Protein AF-A0A524FNF6-F1 (afdb_monomer_lite)

Secondary structure (DSSP, 8-state):
-PPP------HHHHHHHHHHHHHHHHHHTS---HHHHHHHHHHHHHS---HHHHHHHTSPPTT--HHHHHHHHHHHHHHHHT--

Radius of gyration: 22.17 Å; chains: 1; bounding box: 47×37×51 Å

pLDDT: mean 89.29, std 10.8, range [45.88, 98.5]

Sequence (84 aa):
MNLITTITIDDETKEELLKVAAQLQIKRKEKINYNTTIKFLLENYQKKRDIEKFRTACKKVKNINVKEVLDELYSERKRDEGAF

Foldseek 3Di:
DDDDDDDDDDPVVVVVLVVQQVVVCVVVVDHGDSVNSVVVVVVVVVPPPPVVVVVVVPDDDPPDDPVVVVVVVVVVVVVVVVVD

Structure (mmCIF, N/CA/C/O backbone):
data_AF-A0A524FNF6-F1
#
_entry.id   AF-A0A524FNF6-F1
#
loop_
_atom_site.group_PDB
_atom_site.id
_atom_site.type_symbol
_atom_site.label_atom_id
_atom_site.label_alt_id
_atom_site.label_comp_id
_atom_site.label_asym_id
_atom_site.label_entity_id
_atom_site.label_seq_id
_atom_site.pdbx_PDB_ins_code
_atom_site.Cartn_x
_atom_site.Cartn_y
_atom_site.Cartn_z
_atom_site.occupancy
_atom_site.B_iso_or_equiv
_atom_site.auth_seq_id
_atom_site.auth_comp_id
_atom_site.auth_asym_id
_atom_site.auth_atom_id
_atom_site.pdbx_PDB_model_num
ATOM 1 N N . MET A 1 1 ? -25.249 9.077 -0.554 1.00 45.88 1 MET A N 1
ATOM 2 C CA . MET A 1 1 ? -24.871 9.412 0.835 1.00 45.88 1 MET A CA 1
ATOM 3 C C . MET A 1 1 ? -23.993 8.277 1.337 1.00 45.88 1 MET A C 1
ATOM 5 O O . MET A 1 1 ? -24.460 7.147 1.325 1.00 45.88 1 MET A O 1
ATOM 9 N N . ASN A 1 2 ? -22.716 8.522 1.646 1.00 63.59 2 ASN A N 1
ATOM 10 C CA . ASN A 1 2 ? -21.871 7.465 2.212 1.00 63.59 2 ASN A CA 1
ATOM 11 C C . ASN A 1 2 ? -22.317 7.234 3.655 1.00 63.59 2 ASN A C 1
ATOM 13 O O . ASN A 1 2 ? -22.248 8.154 4.468 1.00 63.59 2 ASN A O 1
ATOM 17 N N . LEU A 1 3 ? -22.807 6.032 3.946 1.00 81.94 3 LEU A N 1
ATOM 18 C CA . LEU A 1 3 ? -23.118 5.619 5.308 1.00 81.94 3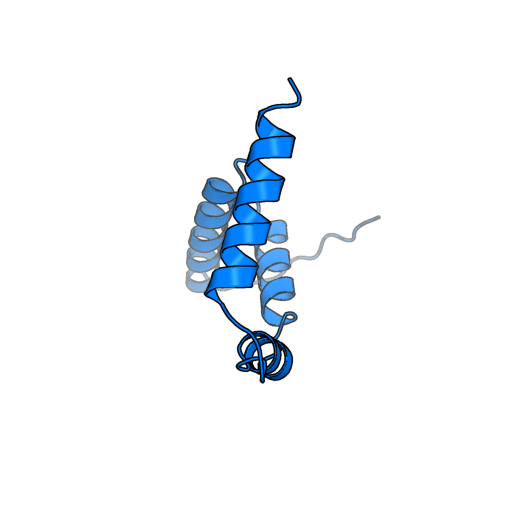 LEU A CA 1
ATOM 19 C C . LEU A 1 3 ? -21.814 5.577 6.109 1.00 81.94 3 LEU A C 1
ATOM 21 O O . LEU A 1 3 ? -20.823 4.994 5.667 1.00 81.94 3 LEU A O 1
ATOM 25 N N . ILE A 1 4 ? -21.812 6.234 7.265 1.00 85.50 4 ILE A N 1
ATOM 26 C CA . ILE A 1 4 ? -20.731 6.112 8.239 1.00 85.50 4 ILE A CA 1
ATOM 27 C C . ILE A 1 4 ? -21.052 4.894 9.095 1.00 85.50 4 ILE A C 1
ATOM 29 O O . ILE A 1 4 ? -22.165 4.757 9.600 1.00 85.50 4 ILE A O 1
ATOM 33 N N . THR A 1 5 ? -20.075 4.010 9.244 1.00 90.38 5 THR A N 1
ATOM 34 C CA . THR A 1 5 ? -20.201 2.790 10.038 1.00 90.38 5 THR A CA 1
ATOM 35 C C . THR A 1 5 ? -19.093 2.767 11.075 1.00 90.38 5 THR A C 1
ATOM 37 O O . THR A 1 5 ? -17.947 3.104 10.774 1.00 90.38 5 THR A O 1
ATOM 40 N N . THR A 1 6 ? -19.440 2.369 12.295 1.00 94.00 6 THR A N 1
ATOM 41 C CA . THR A 1 6 ? -18.467 2.139 13.361 1.00 94.00 6 THR A CA 1
ATOM 42 C C . THR A 1 6 ? -17.942 0.716 13.255 1.00 94.00 6 THR A C 1
ATOM 44 O O . THR A 1 6 ? -18.719 -0.229 13.146 1.00 94.00 6 THR A O 1
ATOM 47 N N . ILE A 1 7 ? -16.623 0.574 13.313 1.00 93.56 7 ILE A N 1
ATOM 48 C CA . ILE A 1 7 ? -15.945 -0.706 13.506 1.00 93.56 7 ILE A CA 1
ATOM 49 C C . ILE A 1 7 ? -15.163 -0.636 14.814 1.00 93.56 7 ILE A C 1
ATOM 51 O O . ILE A 1 7 ? -14.659 0.430 15.177 1.00 93.56 7 ILE A O 1
ATOM 55 N N . THR A 1 8 ? -15.056 -1.762 15.506 1.00 96.31 8 THR A N 1
ATOM 56 C CA . THR A 1 8 ? -14.262 -1.877 16.730 1.00 96.31 8 THR A CA 1
ATOM 57 C C . THR A 1 8 ? -13.016 -2.693 16.424 1.00 96.31 8 THR A C 1
ATOM 59 O O . THR A 1 8 ? -13.096 -3.719 15.752 1.00 96.31 8 THR A O 1
ATOM 62 N N . ILE A 1 9 ? -11.874 -2.211 16.897 1.00 96.62 9 ILE A N 1
ATOM 63 C CA . ILE A 1 9 ? -10.560 -2.844 16.775 1.00 96.62 9 ILE A CA 1
ATOM 64 C C . ILE A 1 9 ? -9.856 -2.736 18.128 1.00 96.62 9 ILE A C 1
ATOM 66 O O . ILE A 1 9 ? -10.199 -1.853 18.918 1.00 96.62 9 ILE A O 1
ATOM 70 N N . ASP A 1 10 ? -8.896 -3.616 18.391 1.00 98.38 10 ASP A N 1
ATOM 71 C CA . ASP A 1 10 ? -8.021 -3.491 19.556 1.00 98.38 10 ASP A CA 1
ATOM 72 C C . ASP A 1 10 ? -6.986 -2.361 19.384 1.00 98.38 10 ASP A C 1
ATOM 74 O O . ASP A 1 10 ? -6.801 -1.793 18.298 1.00 98.38 10 ASP A O 1
ATOM 78 N N . ASP A 1 11 ? -6.335 -2.001 20.492 1.00 98.19 11 ASP A N 1
ATOM 79 C CA . ASP A 1 11 ? -5.350 -0.918 20.519 1.00 98.19 11 ASP A CA 1
ATOM 80 C C . ASP A 1 11 ? -4.095 -1.253 19.702 1.00 98.19 11 ASP A C 1
ATOM 82 O O . ASP A 1 11 ? -3.551 -0.373 19.035 1.00 98.19 11 ASP A O 1
ATOM 86 N N . GLU A 1 12 ? -3.682 -2.522 19.666 1.00 98.50 12 GLU A N 1
ATOM 87 C CA . GLU A 1 12 ? -2.533 -2.978 18.875 1.00 98.50 12 GLU A CA 1
ATOM 88 C C . GLU A 1 12 ? -2.774 -2.762 17.371 1.00 98.50 12 GLU A C 1
ATOM 90 O O . GLU A 1 12 ? -1.971 -2.139 16.672 1.00 98.50 12 GLU A O 1
ATOM 95 N N . THR A 1 13 ? -3.943 -3.165 16.871 1.00 97.88 13 THR A N 1
ATOM 96 C CA . THR A 1 13 ? -4.370 -2.947 15.483 1.00 97.88 13 THR A CA 1
ATOM 97 C C . THR A 1 13 ? -4.458 -1.459 15.162 1.00 97.88 13 THR A C 1
ATOM 99 O O . THR A 1 13 ? -4.100 -1.025 14.062 1.00 97.88 13 THR A O 1
ATOM 102 N N . LYS A 1 14 ? -4.937 -0.647 16.108 1.00 97.88 14 LYS A N 1
ATOM 103 C CA . LYS A 1 14 ? -5.019 0.807 15.947 1.00 97.88 14 LYS A CA 1
ATOM 104 C C . LYS A 1 14 ? -3.631 1.444 15.832 1.00 97.88 14 LYS A C 1
ATOM 106 O O . LYS A 1 14 ? -3.447 2.314 14.976 1.00 97.88 14 LYS A O 1
ATOM 111 N N . GLU A 1 15 ? -2.664 1.014 16.640 1.00 98.25 15 GLU A N 1
ATOM 112 C CA . GLU A 1 15 ? -1.270 1.463 16.541 1.00 98.25 15 GLU A CA 1
ATOM 113 C C . GLU A 1 15 ? -0.641 1.080 15.198 1.00 98.25 15 GLU A C 1
ATOM 115 O O . GLU A 1 15 ? -0.019 1.920 14.540 1.00 98.25 15 GLU A O 1
ATOM 120 N N . GLU A 1 16 ? -0.849 -0.153 14.737 1.00 98.19 16 GLU A N 1
ATOM 121 C CA . GLU A 1 16 ? -0.363 -0.597 13.428 1.00 98.19 16 GLU A CA 1
ATOM 122 C C . GLU A 1 16 ? -0.995 0.205 12.280 1.00 98.19 16 GLU A C 1
ATOM 124 O O . GLU A 1 16 ? -0.296 0.685 11.381 1.00 98.19 16 GLU A O 1
ATOM 129 N N . LEU A 1 17 ? -2.305 0.465 12.335 1.00 97.62 17 LEU A N 1
ATOM 130 C CA . LEU A 1 17 ? -2.979 1.327 11.361 1.00 97.62 17 LEU A CA 1
ATOM 131 C C . LEU A 1 17 ? -2.408 2.748 11.347 1.00 97.62 17 LEU A C 1
ATOM 133 O O . LEU A 1 17 ? -2.302 3.349 10.273 1.00 97.62 17 LEU A O 1
ATOM 137 N N . LEU A 1 18 ? -2.021 3.290 12.504 1.00 97.62 18 LEU A N 1
ATOM 138 C CA . LEU A 1 18 ? -1.393 4.607 12.594 1.00 97.62 18 LEU A CA 1
ATOM 139 C C . LEU A 1 18 ? -0.021 4.621 11.907 1.00 97.62 18 LEU A C 1
ATOM 141 O O . LEU A 1 18 ? 0.272 5.551 11.150 1.00 97.62 18 LEU A O 1
ATOM 145 N N . LYS A 1 19 ? 0.794 3.575 12.098 1.00 98.00 19 LYS A N 1
ATOM 146 C CA . LYS A 1 19 ? 2.095 3.426 11.420 1.00 98.00 19 LYS A CA 1
ATOM 147 C C . LYS A 1 19 ? 1.923 3.384 9.901 1.00 98.00 19 LYS A C 1
ATOM 149 O O . LYS A 1 19 ? 2.608 4.116 9.180 1.00 98.00 19 LYS A O 1
ATOM 154 N N . VAL A 1 20 ? 0.971 2.590 9.405 1.00 97.56 20 VAL A N 1
ATOM 155 C CA . VAL A 1 20 ? 0.665 2.515 7.965 1.00 97.56 20 VAL A CA 1
ATOM 156 C C . VAL A 1 20 ? 0.168 3.866 7.438 1.00 97.56 20 VAL A C 1
ATOM 158 O O . VAL A 1 20 ? 0.616 4.317 6.381 1.00 97.56 20 VAL A O 1
ATOM 161 N N . ALA A 1 21 ? -0.712 4.549 8.177 1.00 97.44 21 ALA A N 1
ATOM 162 C CA . ALA A 1 21 ? -1.221 5.868 7.804 1.00 97.44 21 ALA A CA 1
ATOM 163 C C . ALA A 1 21 ? -0.093 6.905 7.675 1.00 97.44 21 ALA A C 1
ATOM 165 O O . ALA A 1 21 ? -0.050 7.641 6.688 1.00 97.44 21 ALA A O 1
ATOM 166 N N . ALA A 1 22 ? 0.848 6.929 8.624 1.00 97.25 22 ALA A N 1
ATOM 167 C CA . ALA A 1 22 ? 1.994 7.836 8.606 1.00 97.25 22 ALA A CA 1
ATOM 168 C C . ALA A 1 22 ? 2.890 7.601 7.381 1.00 97.25 22 ALA A C 1
ATOM 170 O O . ALA A 1 22 ? 3.245 8.548 6.676 1.00 97.25 22 ALA A O 1
ATOM 171 N N . GLN A 1 23 ? 3.198 6.339 7.067 1.00 97.06 23 GLN A N 1
ATOM 172 C CA . GLN A 1 23 ? 3.963 5.996 5.865 1.00 97.06 23 GLN A CA 1
ATOM 173 C C . GLN A 1 23 ? 3.246 6.435 4.582 1.00 97.06 23 GLN A C 1
ATOM 175 O O . GLN A 1 23 ? 3.879 6.958 3.661 1.00 97.06 23 GLN A O 1
ATOM 180 N N . LEU A 1 24 ? 1.927 6.234 4.512 1.00 96.81 24 LEU A N 1
ATOM 181 C CA . LEU A 1 24 ? 1.128 6.629 3.356 1.00 96.81 24 LEU A CA 1
ATOM 182 C C . LEU A 1 24 ? 1.089 8.156 3.197 1.00 96.81 24 LEU A C 1
ATOM 184 O O . LEU A 1 24 ? 1.252 8.655 2.083 1.00 96.81 24 LEU A O 1
ATOM 188 N N . GLN A 1 25 ? 0.953 8.885 4.306 1.00 96.75 25 GLN A N 1
ATOM 189 C CA . GLN A 1 25 ? 0.970 10.346 4.344 1.00 96.75 25 GLN A CA 1
ATOM 190 C C . GLN A 1 25 ? 2.311 10.912 3.864 1.00 96.75 25 GLN A C 1
ATOM 192 O O . GLN A 1 25 ? 2.319 11.812 3.026 1.00 96.75 25 GLN A O 1
ATOM 197 N N . ILE A 1 26 ? 3.441 10.349 4.310 1.00 96.25 26 ILE A N 1
ATOM 198 C CA . ILE A 1 26 ? 4.779 10.752 3.839 1.00 96.25 26 ILE A CA 1
ATOM 199 C C . ILE A 1 26 ? 4.906 10.553 2.324 1.00 96.25 26 ILE A C 1
ATOM 201 O O . ILE A 1 26 ? 5.373 11.446 1.617 1.00 96.25 26 ILE A O 1
ATOM 205 N N . LYS A 1 27 ? 4.468 9.397 1.808 1.00 94.56 27 LYS A N 1
ATOM 206 C CA . LYS A 1 27 ? 4.573 9.070 0.377 1.00 94.56 27 LYS A CA 1
ATOM 207 C C . LYS A 1 27 ? 3.700 9.957 -0.506 1.00 94.56 27 LYS A C 1
ATOM 209 O O . LYS A 1 27 ? 4.134 10.336 -1.589 1.00 94.56 27 LYS A O 1
ATOM 214 N N . ARG A 1 28 ? 2.470 10.248 -0.076 1.00 94.62 28 ARG A N 1
ATOM 215 C CA . ARG A 1 28 ? 1.482 10.980 -0.885 1.00 94.62 28 ARG A CA 1
ATOM 216 C C . ARG A 1 28 ? 1.491 12.491 -0.662 1.00 94.62 28 ARG A C 1
ATOM 218 O O . ARG A 1 28 ? 0.931 13.208 -1.479 1.00 94.62 28 ARG A O 1
ATOM 225 N N . LYS A 1 29 ? 2.141 12.972 0.406 1.00 93.75 29 LYS A N 1
ATOM 226 C CA . LYS A 1 29 ? 2.166 14.388 0.817 1.00 93.75 29 LYS A CA 1
ATOM 227 C C . LYS A 1 29 ? 0.763 14.985 1.019 1.00 93.75 29 LYS A C 1
ATOM 229 O O . LYS A 1 29 ? 0.557 16.177 0.820 1.00 93.75 29 LYS A O 1
ATOM 234 N N . GLU A 1 30 ? -0.194 14.162 1.441 1.00 93.06 30 GLU A N 1
ATOM 235 C CA . GLU A 1 30 ? -1.582 14.551 1.714 1.00 93.06 30 GLU A CA 1
ATOM 236 C C . GLU A 1 30 ? -2.030 14.033 3.086 1.00 93.06 30 GLU A C 1
ATOM 238 O O . GLU A 1 30 ? -1.462 13.074 3.609 1.00 93.06 30 GLU A O 1
ATOM 243 N N . LYS A 1 31 ? -3.064 14.646 3.673 1.00 93.44 31 LYS A N 1
ATOM 244 C CA . LYS A 1 31 ? -3.613 14.207 4.963 1.00 93.44 31 LYS A CA 1
ATOM 245 C C . LYS A 1 31 ? -4.298 12.845 4.813 1.00 93.44 31 LYS A C 1
ATOM 247 O O . LYS A 1 31 ? -5.277 12.723 4.081 1.00 93.44 31 LYS A O 1
ATOM 252 N N . ILE A 1 32 ? -3.837 11.848 5.566 1.00 96.38 32 ILE A N 1
ATOM 253 C CA . ILE A 1 32 ? -4.406 10.494 5.567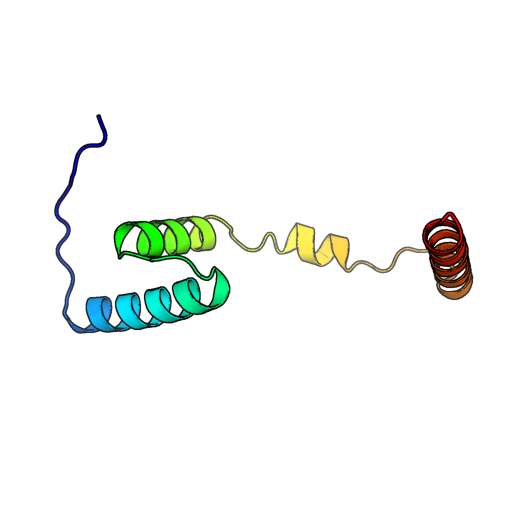 1.00 96.38 32 ILE A CA 1
ATOM 254 C C . ILE A 1 32 ? -5.193 10.256 6.860 1.00 96.38 32 ILE A C 1
ATOM 256 O O . ILE A 1 32 ? -4.770 10.643 7.945 1.00 96.38 32 ILE A O 1
ATOM 260 N N . ASN A 1 33 ? -6.358 9.614 6.747 1.00 95.44 33 ASN A N 1
ATOM 261 C CA . ASN A 1 33 ? -7.156 9.152 7.885 1.00 95.44 33 ASN A CA 1
ATOM 262 C C . ASN A 1 33 ? -7.309 7.622 7.849 1.00 95.44 33 ASN A C 1
ATOM 264 O O . ASN A 1 33 ? -6.986 6.984 6.845 1.00 95.44 33 ASN A O 1
ATOM 268 N N . TYR A 1 34 ? -7.850 7.036 8.920 1.00 95.62 34 TYR A N 1
ATOM 269 C CA . TYR A 1 34 ? -8.011 5.582 9.015 1.00 95.62 34 TYR A CA 1
ATOM 270 C C . TYR A 1 34 ? -8.875 4.982 7.905 1.00 95.62 34 TYR A C 1
ATOM 272 O O . TYR A 1 34 ? -8.557 3.902 7.424 1.00 95.62 34 TYR A O 1
ATOM 280 N N . ASN A 1 35 ? -9.914 5.678 7.437 1.00 94.69 35 ASN A N 1
ATOM 281 C CA . ASN A 1 35 ? -10.735 5.180 6.332 1.00 94.69 35 ASN A CA 1
ATOM 282 C C . ASN A 1 35 ? -9.912 5.058 5.037 1.00 94.69 35 ASN A C 1
ATOM 284 O O . ASN A 1 35 ? -9.985 4.047 4.341 1.00 94.69 35 ASN A O 1
ATOM 288 N N . THR A 1 36 ? -9.079 6.056 4.734 1.00 95.56 36 THR A N 1
ATOM 289 C CA . THR A 1 36 ? -8.154 6.010 3.594 1.00 95.56 36 THR A CA 1
ATOM 290 C C . THR A 1 36 ? -7.120 4.897 3.758 1.00 95.56 36 THR A C 1
ATOM 292 O O . THR A 1 36 ? -6.858 4.167 2.804 1.00 95.56 36 THR A O 1
ATOM 295 N N . THR A 1 37 ? -6.572 4.719 4.963 1.00 96.75 37 THR A N 1
ATOM 296 C CA . THR A 1 37 ? -5.626 3.635 5.267 1.00 96.75 37 THR A CA 1
ATOM 297 C C . THR A 1 37 ? -6.257 2.258 5.068 1.00 96.75 37 THR A C 1
ATOM 299 O O . THR A 1 37 ? -5.676 1.412 4.393 1.00 96.75 37 THR A O 1
ATOM 302 N N . ILE A 1 38 ? -7.467 2.038 5.589 1.00 95.44 38 ILE A N 1
ATOM 303 C CA . ILE A 1 38 ? -8.197 0.772 5.447 1.00 95.44 38 ILE A CA 1
ATOM 304 C C . ILE A 1 38 ? -8.493 0.492 3.971 1.00 95.44 38 ILE A C 1
ATOM 306 O O . ILE A 1 38 ? -8.232 -0.613 3.501 1.00 95.44 38 ILE A O 1
ATOM 310 N N . LYS A 1 39 ? -8.958 1.489 3.205 1.00 94.00 39 LYS A N 1
ATOM 311 C CA . LYS A 1 39 ? -9.158 1.339 1.753 1.00 94.00 39 LYS A CA 1
ATOM 312 C C . LYS A 1 39 ? -7.873 0.949 1.036 1.00 94.00 39 LYS A C 1
ATOM 314 O O . LYS A 1 39 ? -7.885 0.011 0.248 1.00 94.00 39 LYS A O 1
ATOM 319 N N . PHE A 1 40 ? -6.764 1.618 1.346 1.00 94.25 40 PHE A N 1
ATOM 320 C CA . PHE A 1 40 ? -5.462 1.273 0.786 1.00 94.25 40 PHE A CA 1
ATOM 321 C C . PHE A 1 40 ? -5.090 -0.184 1.091 1.00 94.25 40 PHE A C 1
ATOM 323 O O . PHE A 1 40 ? -4.685 -0.910 0.185 1.00 94.25 40 PHE A O 1
ATOM 330 N N . LEU A 1 41 ? -5.251 -0.635 2.336 1.00 94.31 41 LEU A N 1
ATOM 331 C CA . LEU A 1 41 ? -4.955 -2.016 2.720 1.00 94.31 41 LEU A CA 1
ATOM 332 C C . LEU A 1 41 ? -5.851 -3.020 1.988 1.00 94.31 41 LEU A C 1
ATOM 334 O O . LEU A 1 41 ? -5.337 -3.999 1.453 1.00 94.31 41 LEU A O 1
ATOM 338 N N . LEU A 1 42 ? -7.156 -2.757 1.893 1.00 93.06 42 LEU A N 1
ATOM 339 C CA . LEU A 1 42 ? -8.102 -3.613 1.172 1.00 93.06 42 LEU A CA 1
ATOM 340 C C . LEU A 1 42 ? -7.784 -3.687 -0.322 1.00 93.06 42 LEU A C 1
ATOM 342 O O . LEU A 1 42 ? -7.757 -4.778 -0.884 1.00 93.06 42 LEU A O 1
ATOM 346 N N . GLU A 1 43 ? -7.483 -2.557 -0.960 1.00 90.25 43 GLU A N 1
ATOM 347 C CA . GLU A 1 43 ? -7.063 -2.528 -2.360 1.00 90.25 43 GLU A CA 1
ATOM 348 C C . GLU A 1 43 ? -5.781 -3.334 -2.575 1.00 90.25 43 GLU A C 1
ATOM 350 O O . GLU A 1 43 ? -5.683 -4.070 -3.551 1.00 90.25 43 GLU A O 1
ATOM 355 N N . ASN A 1 44 ? -4.793 -3.214 -1.685 1.00 86.25 44 ASN A N 1
ATOM 356 C CA . ASN A 1 44 ? -3.542 -3.967 -1.800 1.00 86.25 44 ASN A CA 1
ATOM 357 C C . ASN A 1 44 ? -3.729 -5.457 -1.495 1.00 86.25 44 ASN A C 1
ATOM 359 O O . ASN A 1 44 ? -3.081 -6.286 -2.125 1.00 86.25 44 ASN A O 1
ATOM 363 N N . TYR A 1 45 ? -4.632 -5.803 -0.580 1.00 82.44 45 TYR A N 1
ATOM 364 C CA . TYR A 1 45 ? -5.005 -7.186 -0.308 1.00 82.44 45 TYR A CA 1
ATOM 365 C C . TYR A 1 45 ? -5.725 -7.821 -1.509 1.00 82.44 45 TYR A C 1
ATOM 367 O O . TYR A 1 45 ? -5.412 -8.943 -1.908 1.00 82.44 45 TYR A O 1
ATOM 375 N N . GLN A 1 46 ? -6.660 -7.088 -2.126 1.00 74.88 46 GLN A N 1
ATOM 376 C CA . GLN A 1 46 ? -7.400 -7.524 -3.315 1.00 74.88 46 GLN A CA 1
ATOM 377 C C . GLN A 1 46 ? -6.526 -7.572 -4.567 1.00 74.88 46 GLN A C 1
ATOM 379 O O . GLN A 1 46 ? -6.695 -8.462 -5.402 1.00 74.88 46 GLN A O 1
ATOM 384 N N . LYS A 1 47 ? -5.551 -6.663 -4.678 1.00 74.75 47 LYS A N 1
ATOM 385 C CA . LYS A 1 47 ? -4.440 -6.746 -5.630 1.00 74.75 47 LYS A CA 1
ATOM 386 C C . LYS A 1 47 ? -3.506 -7.880 -5.203 1.00 74.75 47 LYS A C 1
ATOM 388 O O . LYS A 1 47 ? -2.337 -7.659 -4.889 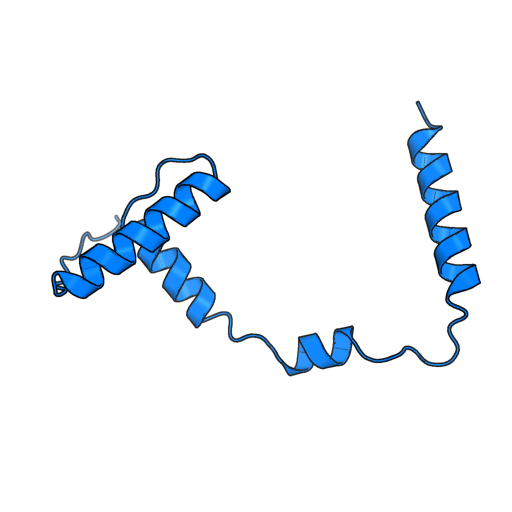1.00 74.75 47 LYS A O 1
ATOM 393 N N . LYS A 1 48 ? -4.001 -9.124 -5.229 1.00 64.44 48 LYS A N 1
ATOM 394 C CA . LYS A 1 48 ? -3.135 -10.302 -5.278 1.00 64.44 48 LYS A CA 1
ATOM 395 C C . LYS A 1 48 ? -2.079 -10.011 -6.334 1.00 64.44 48 LYS A C 1
ATOM 397 O O . LYS A 1 48 ? -2.425 -9.672 -7.467 1.00 64.44 48 LYS A O 1
ATOM 402 N N . ARG A 1 49 ? -0.798 -10.100 -5.955 1.00 67.38 49 ARG A N 1
ATOM 403 C CA . ARG A 1 49 ? 0.290 -10.093 -6.932 1.00 67.38 49 ARG A CA 1
ATOM 404 C C . ARG A 1 49 ? -0.066 -11.176 -7.934 1.00 67.38 49 ARG A C 1
ATOM 406 O O . ARG A 1 49 ? -0.118 -12.348 -7.573 1.00 67.38 49 ARG A O 1
ATOM 413 N N . ASP A 1 50 ? -0.394 -10.768 -9.151 1.00 79.75 50 ASP A N 1
ATOM 414 C CA . ASP A 1 50 ? -0.647 -11.697 -10.234 1.00 79.75 50 ASP A CA 1
ATOM 415 C C . ASP A 1 50 ? 0.717 -12.279 -10.604 1.00 79.75 50 ASP A C 1
ATOM 417 O O . ASP A 1 50 ? 1.474 -11.722 -11.401 1.00 79.75 50 ASP A O 1
ATOM 421 N N . ILE A 1 51 ? 1.085 -13.335 -9.876 1.00 79.31 51 ILE A N 1
ATOM 422 C CA . ILE A 1 51 ? 2.390 -13.986 -9.970 1.00 79.31 51 ILE A CA 1
ATOM 423 C C . ILE A 1 51 ? 2.614 -14.457 -11.406 1.00 79.31 51 ILE A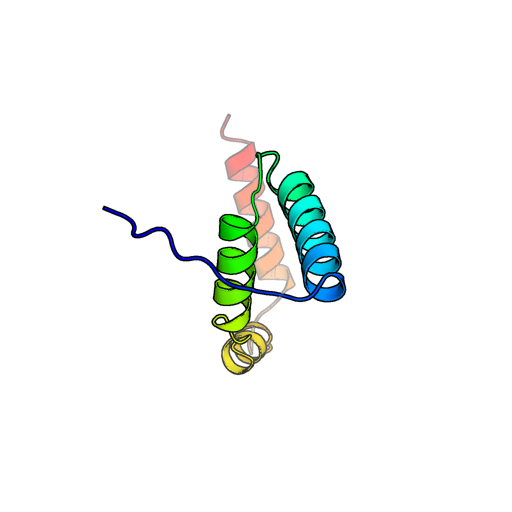 C 1
ATOM 425 O O . ILE A 1 51 ? 3.744 -14.407 -11.883 1.00 79.31 51 ILE A O 1
ATOM 429 N N . GLU A 1 52 ? 1.555 -14.838 -12.119 1.00 84.12 52 GLU A N 1
ATOM 430 C CA . GLU A 1 52 ? 1.634 -15.251 -13.516 1.00 84.12 52 GLU A CA 1
ATOM 431 C C . GLU A 1 52 ? 1.906 -14.073 -14.454 1.00 84.12 52 GLU A C 1
ATOM 433 O O . GLU A 1 52 ? 2.781 -14.183 -15.320 1.00 84.12 52 GLU A O 1
ATOM 438 N N . LYS A 1 53 ? 1.270 -12.911 -14.248 1.00 83.81 53 LYS A N 1
ATOM 439 C CA . LYS A 1 53 ? 1.651 -11.680 -14.966 1.00 83.81 53 LYS A CA 1
ATOM 440 C C . LYS A 1 53 ? 3.083 -11.265 -14.661 1.00 83.81 53 LYS A C 1
ATOM 442 O O . LYS A 1 53 ? 3.818 -10.945 -15.590 1.00 83.81 53 LYS A O 1
ATOM 447 N N . PHE A 1 54 ? 3.499 -11.307 -13.396 1.00 84.81 54 PHE A N 1
ATOM 448 C CA . PHE A 1 54 ? 4.871 -10.978 -13.007 1.00 84.81 54 PHE A CA 1
ATOM 449 C C . PHE A 1 54 ? 5.884 -11.918 -13.673 1.00 84.81 54 PHE A C 1
ATOM 451 O O . PHE A 1 54 ? 6.811 -11.463 -14.338 1.00 84.81 54 PHE A O 1
ATOM 458 N N . ARG A 1 55 ? 5.669 -13.237 -13.576 1.00 87.38 55 ARG A N 1
ATOM 459 C CA . ARG A 1 55 ? 6.508 -14.246 -14.238 1.00 87.38 55 ARG A CA 1
ATOM 460 C C . ARG A 1 55 ? 6.558 -14.026 -15.740 1.00 87.38 55 ARG A C 1
ATOM 462 O O . ARG A 1 55 ? 7.634 -14.111 -16.315 1.00 87.38 55 ARG A O 1
ATOM 469 N N . THR A 1 56 ? 5.418 -13.737 -16.362 1.00 90.06 56 THR A N 1
ATOM 470 C CA . THR A 1 56 ? 5.326 -13.488 -17.804 1.00 90.06 56 THR A CA 1
ATOM 471 C C . THR A 1 56 ? 6.094 -12.237 -18.215 1.00 90.06 56 THR A C 1
ATOM 473 O O . THR A 1 56 ? 6.856 -12.310 -19.173 1.00 90.06 56 THR A O 1
ATOM 476 N N . ALA A 1 57 ? 5.977 -11.138 -17.468 1.00 87.44 57 ALA A N 1
ATOM 477 C CA . ALA A 1 57 ? 6.735 -9.912 -17.717 1.00 87.44 57 ALA A CA 1
ATOM 478 C C . ALA A 1 57 ? 8.255 -10.119 -17.591 1.00 87.44 57 ALA A C 1
ATOM 480 O O . ALA A 1 57 ? 9.026 -9.494 -18.309 1.00 87.44 57 ALA A O 1
ATOM 481 N N . CYS A 1 58 ? 8.691 -11.025 -16.710 1.00 86.38 58 CYS A N 1
ATOM 482 C CA . CYS A 1 58 ? 10.102 -11.365 -16.532 1.00 86.38 58 CYS A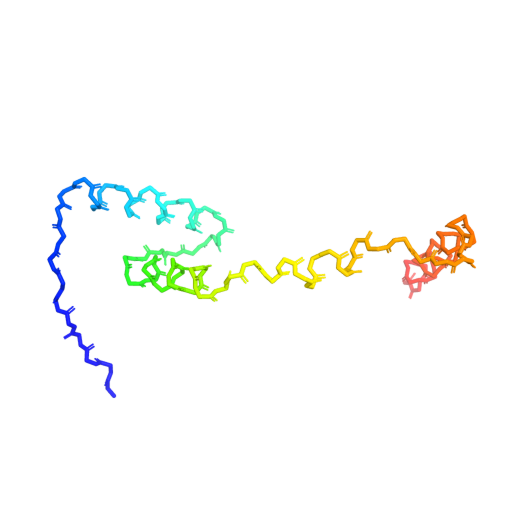 CA 1
ATOM 483 C C . CYS A 1 58 ? 10.615 -12.474 -17.471 1.00 86.38 58 CYS A C 1
ATOM 485 O O . CYS A 1 58 ? 11.785 -12.853 -17.370 1.00 86.38 58 CYS A O 1
ATOM 487 N N . LYS A 1 59 ? 9.789 -13.040 -18.366 1.00 90.56 59 LYS A N 1
ATOM 488 C CA . LYS A 1 59 ? 10.267 -14.063 -19.309 1.00 90.56 59 LYS A CA 1
ATOM 489 C C . LYS A 1 59 ? 11.290 -13.447 -20.260 1.00 90.56 59 LYS A C 1
ATOM 491 O O . LYS A 1 59 ? 11.060 -12.392 -20.844 1.00 90.56 59 LYS A O 1
ATOM 496 N N . LYS A 1 60 ? 12.408 -14.151 -20.464 1.00 84.31 60 LYS A N 1
ATOM 497 C CA . LYS A 1 60 ? 13.372 -13.801 -21.513 1.00 84.31 60 LYS A CA 1
ATOM 498 C C . LYS A 1 60 ? 12.666 -13.858 -22.864 1.00 84.31 60 LYS A C 1
ATOM 500 O O . LYS A 1 60 ? 12.136 -14.905 -23.240 1.00 84.31 60 LYS A O 1
ATOM 505 N N . VAL A 1 61 ? 12.683 -12.749 -23.590 1.00 85.88 61 VAL A N 1
ATOM 506 C CA . VAL A 1 61 ? 12.209 -12.720 -24.971 1.00 85.88 61 VAL A CA 1
ATOM 507 C C . VAL A 1 61 ? 13.253 -13.419 -25.837 1.00 85.88 61 VAL A C 1
ATOM 509 O O . VAL A 1 61 ? 14.446 -13.124 -25.754 1.00 85.88 61 VAL A O 1
ATOM 512 N N . LYS A 1 62 ? 12.817 -14.405 -26.622 1.00 87.69 62 LYS A N 1
ATOM 513 C CA . LYS A 1 62 ? 13.709 -15.128 -27.535 1.00 87.69 62 LYS A CA 1
ATOM 514 C C . LYS A 1 62 ? 14.087 -14.223 -28.705 1.00 87.69 62 LYS A C 1
ATOM 516 O O . LYS A 1 62 ? 13.262 -13.437 -29.155 1.00 87.69 62 LYS A O 1
ATOM 521 N N . ASN A 1 63 ? 15.306 -14.395 -29.212 1.00 87.81 63 ASN A N 1
ATOM 522 C CA . ASN A 1 63 ? 15.810 -13.719 -30.412 1.00 87.81 63 ASN A CA 1
ATOM 523 C C . ASN A 1 63 ? 15.825 -12.180 -30.325 1.00 87.81 63 ASN A C 1
ATOM 525 O O . ASN A 1 63 ? 15.731 -11.514 -31.347 1.00 87.81 63 ASN A O 1
ATOM 529 N N . ILE A 1 64 ? 15.957 -11.618 -29.119 1.00 87.94 64 ILE A N 1
ATOM 530 C CA . ILE A 1 64 ? 16.205 -10.184 -28.931 1.00 87.94 64 ILE A CA 1
ATOM 531 C C . ILE A 1 64 ? 17.703 -9.929 -28.759 1.00 87.94 64 ILE A C 1
ATOM 533 O O . ILE A 1 64 ? 18.350 -10.538 -27.903 1.00 87.94 64 ILE A O 1
ATOM 537 N N . ASN A 1 65 ? 18.231 -8.974 -29.527 1.00 90.81 65 ASN A N 1
ATOM 538 C CA . ASN A 1 65 ? 19.520 -8.352 -29.261 1.00 90.81 65 ASN A CA 1
ATOM 539 C C . ASN A 1 65 ? 19.313 -7.162 -28.315 1.00 90.81 65 ASN A C 1
ATOM 541 O O . ASN A 1 65 ? 18.863 -6.093 -28.716 1.00 90.81 65 ASN A O 1
ATOM 545 N N . VAL A 1 66 ? 19.642 -7.352 -27.036 1.00 89.75 66 VAL A N 1
ATOM 546 C CA . VAL A 1 66 ? 19.448 -6.330 -25.991 1.00 89.75 66 VAL A CA 1
ATOM 547 C C . VAL A 1 66 ? 20.183 -5.028 -26.318 1.00 89.75 66 VAL A C 1
ATOM 549 O O . VAL A 1 66 ? 19.689 -3.955 -25.984 1.00 89.75 66 VAL A O 1
ATOM 552 N N . LYS A 1 67 ? 21.344 -5.113 -26.978 1.00 93.50 67 LYS A N 1
ATOM 553 C CA . LYS A 1 67 ? 22.137 -3.936 -27.328 1.00 93.50 67 LYS A CA 1
ATOM 554 C C . LYS A 1 67 ? 21.400 -3.055 -28.336 1.00 93.50 67 LYS A C 1
ATOM 556 O O . LYS A 1 67 ? 21.253 -1.869 -28.084 1.00 93.50 67 LYS A O 1
ATOM 561 N N . GLU A 1 68 ? 20.883 -3.647 -29.410 1.00 94.94 68 GLU A N 1
ATOM 562 C CA . GLU A 1 68 ? 20.133 -2.918 -30.443 1.00 94.94 68 GLU A CA 1
ATOM 563 C C . GLU A 1 68 ? 18.899 -2.220 -29.861 1.00 94.94 68 GLU A C 1
ATOM 565 O O . GLU A 1 68 ? 18.688 -1.039 -30.115 1.00 94.94 68 GLU A O 1
ATOM 570 N N . VAL A 1 69 ? 18.140 -2.913 -29.004 1.00 93.38 69 VAL A N 1
ATOM 571 C CA . VAL A 1 69 ? 16.945 -2.346 -28.352 1.00 93.38 69 VAL A CA 1
ATOM 572 C C . VAL A 1 69 ? 17.296 -1.154 -27.455 1.00 93.38 69 VAL A C 1
ATOM 574 O O . VAL A 1 69 ? 16.566 -0.165 -27.405 1.00 93.38 69 VAL A O 1
ATOM 577 N N . LEU A 1 70 ? 18.408 -1.232 -26.719 1.00 94.69 70 LEU A N 1
ATOM 578 C CA . LEU A 1 70 ? 18.860 -0.126 -25.873 1.00 94.69 70 LEU A CA 1
ATOM 579 C C . LEU A 1 70 ? 19.387 1.048 -26.704 1.00 94.69 70 LEU A C 1
ATOM 581 O O . LEU A 1 70 ? 19.091 2.196 -26.376 1.00 94.69 70 LEU A O 1
ATOM 585 N N . ASP A 1 71 ? 20.137 0.769 -27.769 1.00 96.44 71 ASP A N 1
ATOM 586 C CA . ASP A 1 71 ? 20.669 1.789 -28.673 1.00 96.44 71 ASP A CA 1
ATOM 587 C C . ASP A 1 71 ? 19.527 2.570 -29.352 1.00 96.44 71 ASP A C 1
ATOM 589 O O . ASP A 1 71 ? 19.571 3.804 -29.412 1.00 96.44 71 ASP A O 1
ATOM 593 N N . GLU A 1 72 ? 18.463 1.882 -29.779 1.00 95.75 72 GLU A N 1
ATOM 594 C CA . GLU A 1 72 ? 17.232 2.496 -30.293 1.00 95.75 72 GLU A CA 1
ATOM 595 C C . GLU A 1 72 ? 16.560 3.387 -29.235 1.00 95.75 72 GLU A C 1
ATOM 597 O O . GLU A 1 72 ? 16.334 4.575 -29.481 1.00 95.75 72 GLU A O 1
ATOM 602 N N . LEU A 1 73 ? 16.336 2.862 -28.022 1.00 95.75 73 LEU A N 1
ATOM 603 C CA . LEU A 1 73 ? 15.711 3.600 -26.917 1.00 95.75 73 LEU A CA 1
ATOM 604 C C . LEU A 1 73 ? 16.446 4.910 -26.595 1.00 95.75 73 LEU A C 1
ATOM 606 O O . LEU A 1 73 ? 15.815 5.950 -26.394 1.00 95.75 73 LEU A O 1
ATOM 610 N N . TYR A 1 74 ? 17.777 4.879 -26.517 1.00 94.88 74 TYR A N 1
ATOM 611 C CA . TYR A 1 74 ? 18.561 6.081 -26.232 1.00 94.88 74 TYR A CA 1
ATOM 612 C C . TYR A 1 74 ? 18.556 7.075 -27.394 1.00 94.88 74 TYR A C 1
ATOM 614 O O . TYR A 1 74 ? 18.598 8.284 -27.163 1.00 94.88 74 TYR A O 1
ATOM 622 N N . SER A 1 75 ? 18.501 6.584 -28.631 1.00 94.94 75 SER A N 1
ATOM 623 C CA . SER A 1 75 ? 18.460 7.431 -29.824 1.00 94.94 75 SER A CA 1
ATOM 624 C C . SER A 1 75 ? 17.131 8.176 -29.955 1.00 94.94 75 SER A C 1
ATOM 626 O O . SER A 1 75 ? 17.121 9.318 -30.411 1.00 94.94 75 SER A O 1
ATOM 628 N N . GLU A 1 76 ? 16.019 7.554 -29.557 1.00 94.19 76 GLU A N 1
ATOM 629 C CA . GLU A 1 76 ? 14.712 8.220 -29.445 1.00 94.19 76 GLU A CA 1
ATOM 630 C C . GLU A 1 76 ? 14.709 9.260 -28.311 1.00 94.19 76 GLU A C 1
ATOM 632 O O . GLU A 1 76 ? 14.382 10.417 -28.549 1.00 94.19 76 GLU A O 1
ATOM 637 N N . ARG A 1 77 ? 15.203 8.923 -27.107 1.00 92.50 77 ARG A N 1
ATOM 638 C CA . ARG A 1 77 ? 15.266 9.892 -25.989 1.00 92.50 77 ARG A CA 1
ATOM 639 C C . ARG A 1 77 ? 16.059 11.154 -26.320 1.00 92.50 77 ARG A C 1
ATOM 641 O O . ARG A 1 77 ? 15.636 12.249 -25.976 1.00 92.50 77 ARG A O 1
ATOM 648 N N . LYS A 1 78 ? 17.192 11.014 -27.014 1.00 92.38 78 LYS A N 1
ATOM 649 C CA . LYS A 1 78 ? 17.986 12.168 -27.463 1.00 92.38 78 LYS A CA 1
ATOM 650 C C . LYS A 1 78 ? 17.227 13.057 -28.448 1.00 92.38 78 LYS A C 1
ATOM 652 O O . LYS A 1 78 ? 17.461 14.260 -28.464 1.00 92.38 78 LYS A O 1
ATOM 657 N N . ARG A 1 79 ? 16.355 12.479 -29.282 1.00 92.25 79 ARG A N 1
ATOM 658 C CA . ARG A 1 79 ? 15.500 13.243 -30.201 1.00 92.25 79 ARG A CA 1
ATOM 659 C C . ARG A 1 79 ? 14.408 13.988 -29.448 1.00 92.25 79 ARG A C 1
ATOM 661 O O . ARG A 1 79 ? 14.201 15.158 -29.741 1.00 92.25 79 ARG A O 1
ATOM 668 N N . ASP A 1 80 ? 13.792 13.351 -28.456 1.00 88.75 80 ASP A N 1
ATOM 669 C CA . ASP A 1 80 ? 12.798 13.998 -27.594 1.00 88.75 80 ASP A CA 1
ATOM 670 C C . ASP A 1 80 ? 13.411 15.158 -26.791 1.00 88.75 80 ASP A C 1
ATOM 672 O O . ASP A 1 80 ? 12.821 16.230 -26.681 1.00 88.75 80 ASP A O 1
ATOM 676 N N . GLU A 1 81 ? 14.618 14.968 -26.253 1.00 81.62 81 GLU A N 1
ATOM 677 C CA . GLU A 1 81 ? 15.335 15.980 -25.465 1.00 81.62 81 GLU A CA 1
ATOM 678 C C . GLU A 1 81 ? 15.908 17.118 -26.328 1.00 81.62 81 GLU A C 1
ATOM 680 O O . GLU A 1 81 ? 16.006 18.250 -25.860 1.00 81.62 81 GLU A O 1
ATOM 685 N N . GLY A 1 82 ? 16.276 16.838 -27.58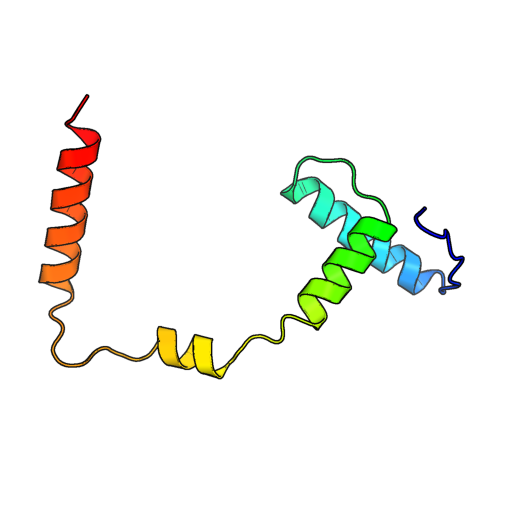2 1.00 65.69 82 GLY A N 1
ATOM 686 C CA . GLY A 1 82 ? 16.797 17.820 -28.541 1.00 65.69 82 GLY A CA 1
ATOM 687 C C . GLY A 1 82 ? 15.728 18.561 -29.353 1.00 65.69 82 GLY A C 1
ATOM 688 O O . GLY A 1 82 ? 16.086 19.378 -30.198 1.00 65.69 82 GLY A O 1
ATOM 689 N N . ALA A 1 83 ? 14.441 18.273 -29.135 1.00 59.09 83 ALA A N 1
ATOM 690 C CA . ALA A 1 83 ? 13.310 18.912 -29.816 1.00 59.09 83 ALA A CA 1
ATOM 691 C C . ALA A 1 83 ? 12.839 20.232 -29.158 1.00 59.09 83 ALA A C 1
ATOM 693 O O . ALA A 1 83 ? 11.739 20.700 -29.462 1.00 59.09 83 ALA A O 1
ATOM 694 N N . PHE A 1 84 ? 13.657 20.830 -28.283 1.00 49.31 84 PHE A N 1
ATOM 695 C CA . PHE A 1 84 ? 13.433 22.141 -27.659 1.00 49.31 84 PHE A CA 1
ATOM 696 C C . PHE A 1 84 ? 14.405 23.197 -28.187 1.00 49.31 84 PHE A C 1
ATOM 698 O O . PHE A 1 84 ? 15.623 22.913 -28.227 1.00 49.31 84 PHE A O 1
#